Protein AF-A0A2E8WCQ4-F1 (afdb_monomer_lite)

Foldseek 3Di:
DFEEEEAALDPVVQVVCCVPVVVQVYRYHYDPDPPPDDCVVGLYYHYPDDPPDDPVVVVVVCVVSVVDPDD

Secondary structure (DSSP, 8-state):
--EEEEE-S-HHHHHHHHHHGGGGT-EEEEES-GGG--GGG-SEEEES-PSS--HHHHHHHHHHTT-PPP-

Sequence (71 aa):
MAKVLIVDDDVVLRDFLKPSLPRDGYDVCATGTRSHYRRASHDAVLADIERPFTLEKLQRRLKMMGLTQAA

Radius of gyration: 11.43 Å; chains: 1; bounding box: 26×27×28 Å

pLDDT: mean 82.26, std 11.24, range [38.53, 91.62]

Structure (mmCIF, N/CA/C/O backbone):
data_AF-A0A2E8WCQ4-F1
#
_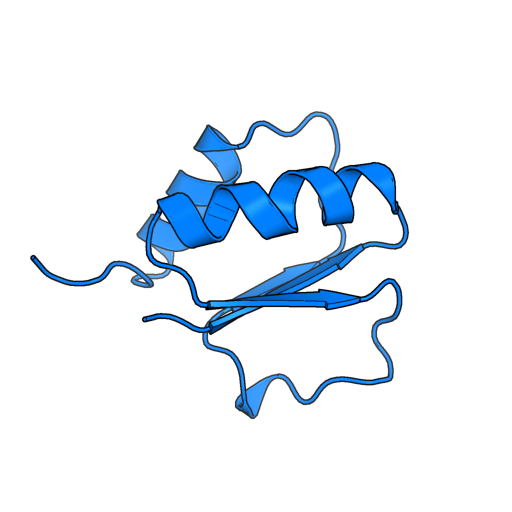entry.id   AF-A0A2E8WCQ4-F1
#
loop_
_atom_site.group_PDB
_atom_site.id
_atom_site.type_symbol
_atom_site.label_atom_id
_atom_site.label_alt_id
_atom_site.label_comp_id
_atom_site.label_asym_id
_atom_site.label_entity_id
_atom_site.label_seq_id
_atom_site.pdbx_PDB_ins_code
_atom_site.Cartn_x
_a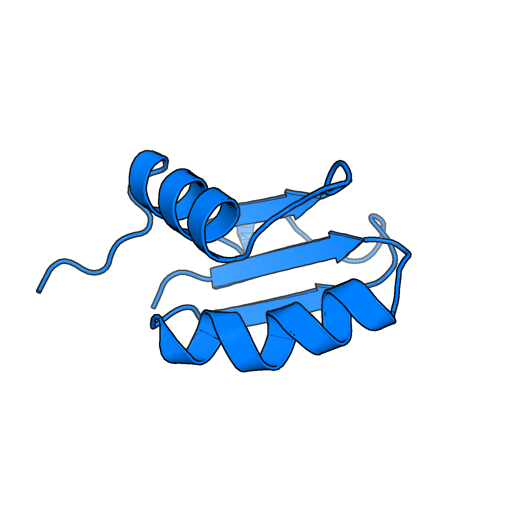tom_site.Cartn_y
_atom_site.Cartn_z
_atom_site.occupancy
_atom_site.B_iso_or_equiv
_atom_site.auth_seq_id
_atom_site.auth_comp_id
_atom_si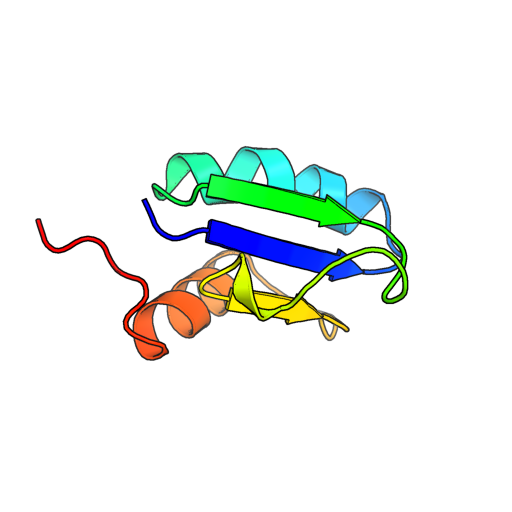te.auth_asym_id
_atom_site.auth_atom_id
_atom_site.pdbx_PDB_model_num
ATOM 1 N N . MET A 1 1 ? -7.816 -1.383 13.163 1.00 76.81 1 MET A N 1
ATOM 2 C CA . MET A 1 1 ? -7.064 -0.920 11.976 1.00 76.81 1 MET A CA 1
ATOM 3 C C . MET A 1 1 ? -7.289 -1.923 10.865 1.00 76.81 1 MET A C 1
ATOM 5 O O . MET A 1 1 ? -7.131 -3.109 11.126 1.00 76.81 1 MET A O 1
ATOM 9 N N . ALA A 1 2 ? -7.721 -1.470 9.687 1.00 86.12 2 ALA A N 1
ATOM 10 C CA . ALA A 1 2 ? -7.935 -2.356 8.546 1.00 86.12 2 ALA A CA 1
ATOM 11 C C . ALA A 1 2 ? -6.584 -2.801 7.967 1.00 86.12 2 ALA A C 1
ATOM 13 O O . ALA A 1 2 ? -5.691 -1.974 7.766 1.00 86.12 2 ALA A O 1
ATOM 14 N N . LYS A 1 3 ? -6.444 -4.099 7.715 1.00 89.56 3 LYS A N 1
ATOM 15 C CA . LYS A 1 3 ? -5.254 -4.741 7.164 1.00 89.56 3 LYS A CA 1
ATOM 16 C C . LYS A 1 3 ? -5.276 -4.662 5.647 1.00 89.56 3 LYS A C 1
ATOM 18 O O . LYS A 1 3 ? -6.127 -5.264 4.993 1.00 89.56 3 LYS A O 1
ATOM 23 N N . VAL A 1 4 ? -4.318 -3.946 5.082 1.00 90.19 4 VAL A N 1
ATOM 24 C CA . VAL A 1 4 ? -4.155 -3.756 3.644 1.00 90.19 4 VAL A CA 1
ATOM 25 C C . VAL A 1 4 ? -2.893 -4.472 3.193 1.00 90.19 4 VAL A C 1
ATOM 27 O O . VAL A 1 4 ? -1.807 -4.258 3.725 1.00 90.19 4 VAL A O 1
ATOM 30 N N . LEU A 1 5 ? -3.032 -5.311 2.176 1.00 90.69 5 LEU A N 1
ATOM 31 C CA . LEU A 1 5 ? -1.905 -5.936 1.507 1.00 90.69 5 LEU A CA 1
ATOM 32 C C . LEU A 1 5 ? -1.6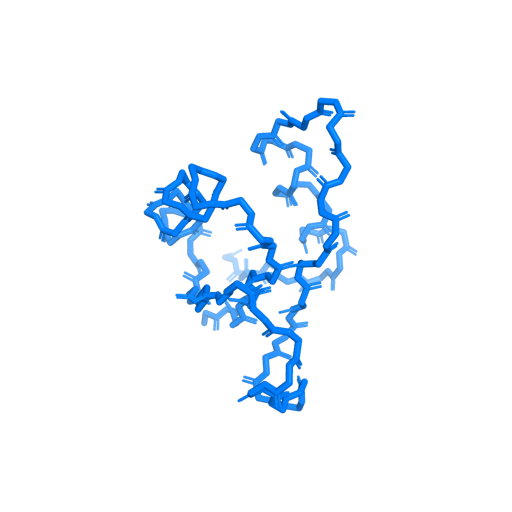49 -5.263 0.160 1.00 90.69 5 LEU A C 1
ATOM 34 O O . LEU A 1 5 ? -2.555 -5.180 -0.662 1.00 90.69 5 LEU A O 1
ATOM 38 N N . ILE A 1 6 ? -0.411 -4.854 -0.091 1.00 90.38 6 ILE A N 1
ATOM 39 C CA . ILE A 1 6 ? 0.054 -4.345 -1.383 1.00 90.38 6 ILE A CA 1
ATOM 40 C C . ILE A 1 6 ? 0.824 -5.447 -2.105 1.00 90.38 6 ILE A C 1
ATOM 42 O O . ILE A 1 6 ? 1.700 -6.088 -1.521 1.00 90.38 6 ILE A O 1
ATOM 46 N N . VAL A 1 7 ? 0.496 -5.657 -3.373 1.00 90.69 7 VAL A N 1
ATOM 47 C CA . VAL A 1 7 ? 1.028 -6.731 -4.210 1.00 90.69 7 VAL A CA 1
ATOM 48 C C . VAL A 1 7 ? 1.357 -6.141 -5.561 1.00 90.69 7 VAL A C 1
ATOM 50 O O . VAL A 1 7 ? 0.509 -6.049 -6.442 1.00 90.69 7 VAL A O 1
ATOM 53 N N . ASP A 1 8 ? 2.589 -5.699 -5.697 1.00 89.06 8 ASP A N 1
ATOM 54 C CA . ASP A 1 8 ? 3.036 -5.000 -6.892 1.00 89.06 8 ASP A CA 1
ATOM 55 C C . ASP A 1 8 ? 4.506 -5.316 -7.081 1.00 89.06 8 ASP A C 1
ATOM 57 O O . ASP A 1 8 ? 5.229 -5.325 -6.090 1.00 89.06 8 ASP A O 1
ATOM 61 N N . ASP A 1 9 ? 4.956 -5.621 -8.291 1.00 89.25 9 ASP A N 1
ATOM 62 C CA . ASP A 1 9 ? 6.351 -5.968 -8.567 1.00 89.25 9 ASP A CA 1
ATOM 63 C C . ASP A 1 9 ? 7.286 -4.758 -8.416 1.00 89.25 9 ASP A C 1
ATOM 65 O O . ASP A 1 9 ? 8.465 -4.917 -8.075 1.00 89.25 9 ASP A O 1
ATOM 69 N N . ASP A 1 10 ? 6.747 -3.543 -8.500 1.00 90.00 10 ASP A N 1
ATOM 70 C CA . ASP A 1 10 ? 7.504 -2.314 -8.337 1.00 90.00 10 ASP A CA 1
ATOM 71 C C . ASP A 1 10 ? 7.863 -2.015 -6.877 1.00 90.00 10 ASP A C 1
ATOM 73 O O . ASP A 1 10 ? 7.028 -1.709 -6.021 1.00 90.00 10 ASP A O 1
ATOM 77 N N . VAL A 1 11 ? 9.165 -2.066 -6.602 1.00 89.62 11 VAL A N 1
ATOM 78 C CA . VAL A 1 11 ? 9.744 -1.767 -5.289 1.00 89.62 11 VAL A CA 1
ATOM 79 C C . VAL A 1 11 ? 9.476 -0.322 -4.867 1.00 89.62 11 VAL A C 1
ATOM 81 O O . VAL A 1 11 ? 9.108 -0.095 -3.718 1.00 89.62 11 VAL A O 1
ATOM 84 N N . VAL A 1 12 ? 9.607 0.642 -5.782 1.00 89.56 12 VAL A N 1
ATOM 85 C CA . VAL A 1 12 ? 9.423 2.075 -5.510 1.00 89.56 12 VAL A CA 1
ATOM 86 C C . VAL A 1 12 ? 7.993 2.342 -5.063 1.00 89.56 12 VAL A C 1
ATOM 88 O O . VAL A 1 12 ? 7.765 3.075 -4.101 1.00 89.56 12 VAL A O 1
ATOM 91 N N . LEU A 1 13 ? 7.020 1.708 -5.720 1.00 88.56 13 LEU A N 1
ATOM 92 C CA . LEU A 1 13 ? 5.620 1.835 -5.338 1.00 88.56 13 LEU A CA 1
ATOM 93 C C . LEU A 1 13 ? 5.354 1.269 -3.943 1.00 88.56 13 LEU A C 1
ATOM 95 O O . LEU A 1 13 ? 4.707 1.914 -3.113 1.00 88.56 13 LEU A O 1
ATOM 99 N N . ARG A 1 14 ? 5.864 0.066 -3.668 1.00 90.56 14 ARG A N 1
ATOM 100 C CA . ARG A 1 14 ? 5.713 -0.560 -2.351 1.00 90.56 14 ARG A CA 1
ATOM 101 C C . ARG A 1 14 ? 6.353 0.289 -1.258 1.00 90.56 14 ARG A C 1
ATOM 103 O O . ARG A 1 14 ? 5.717 0.510 -0.229 1.00 90.56 14 ARG A O 1
ATOM 110 N N . ASP A 1 15 ? 7.554 0.802 -1.492 1.00 91.62 15 ASP A N 1
ATOM 111 C CA . ASP A 1 15 ? 8.286 1.634 -0.536 1.00 91.62 15 ASP A CA 1
ATOM 112 C C . ASP A 1 15 ? 7.642 3.008 -0.341 1.00 91.62 15 ASP A C 1
ATOM 114 O O . ASP A 1 15 ? 7.737 3.578 0.743 1.00 91.62 15 ASP A O 1
ATOM 118 N N . PHE A 1 16 ? 6.920 3.520 -1.340 1.00 90.44 16 PHE A N 1
ATOM 119 C CA . PHE A 1 16 ? 6.102 4.720 -1.196 1.00 90.44 16 PHE A CA 1
ATOM 120 C C . PHE A 1 16 ? 4.844 4.465 -0.350 1.00 90.44 16 PHE A C 1
ATOM 122 O O . PHE A 1 16 ? 4.510 5.252 0.540 1.00 90.44 16 PHE A O 1
ATOM 129 N N . LEU A 1 17 ? 4.133 3.362 -0.594 1.00 90.31 17 LEU A N 1
ATOM 130 C CA . LEU A 1 17 ? 2.843 3.085 0.045 1.00 90.31 17 LEU A CA 1
ATOM 131 C C . LEU A 1 17 ? 2.973 2.531 1.468 1.00 90.31 17 LEU A C 1
ATOM 133 O O . LEU A 1 17 ? 2.163 2.875 2.331 1.00 90.31 17 LEU A O 1
ATOM 137 N N . LYS A 1 18 ? 3.999 1.714 1.728 1.00 91.19 18 LYS A N 1
ATOM 138 C CA . LYS A 1 18 ? 4.261 1.073 3.024 1.00 91.19 18 LYS A CA 1
ATOM 139 C C . LYS A 1 18 ? 4.378 2.060 4.201 1.00 91.19 18 LYS A C 1
ATOM 141 O O . LYS A 1 18 ? 3.819 1.746 5.244 1.00 91.19 18 LYS A O 1
ATOM 146 N N . PRO A 1 19 ? 5.037 3.231 4.088 1.00 91.12 19 PRO A N 1
ATOM 147 C CA . PRO A 1 19 ? 5.045 4.251 5.139 1.00 91.12 19 PRO A CA 1
ATOM 148 C C . PRO A 1 19 ? 3.901 5.273 5.030 1.00 91.12 19 PRO A C 1
ATOM 150 O O . PRO A 1 19 ? 3.635 5.976 6.005 1.00 91.12 19 PRO A O 1
ATOM 153 N N . SER A 1 20 ? 3.242 5.389 3.871 1.00 89.94 20 SER A N 1
ATOM 154 C CA . SER A 1 20 ? 2.175 6.377 3.643 1.00 89.94 20 SER A CA 1
ATOM 155 C C . SER A 1 20 ? 0.839 5.928 4.228 1.00 89.94 20 SER A C 1
ATOM 157 O O . SER A 1 20 ? 0.253 6.638 5.036 1.00 89.94 20 SER A O 1
ATOM 159 N N . LEU A 1 21 ? 0.384 4.722 3.882 1.00 87.88 21 LEU A N 1
ATOM 160 C CA . LEU A 1 21 ? -0.923 4.207 4.298 1.00 87.88 21 LEU A CA 1
ATOM 161 C C . LEU A 1 21 ? -1.071 4.006 5.825 1.00 87.88 21 LEU A C 1
ATOM 163 O O . LEU A 1 21 ? -2.162 4.250 6.340 1.00 87.88 21 LEU A O 1
ATOM 167 N N . PRO A 1 22 ? -0.030 3.650 6.606 1.00 90.50 22 PRO A N 1
ATOM 168 C CA . PRO A 1 22 ? -0.165 3.607 8.062 1.00 90.50 22 PRO A CA 1
ATOM 169 C C . PRO A 1 22 ? -0.466 4.962 8.703 1.00 90.50 22 PRO A C 1
ATOM 171 O O . PRO A 1 22 ? -1.120 5.006 9.744 1.00 90.50 22 PRO A O 1
ATOM 174 N N . ARG A 1 23 ? -0.061 6.075 8.070 1.00 88.06 23 ARG A N 1
ATOM 175 C CA . ARG A 1 23 ? -0.413 7.432 8.531 1.00 88.06 23 ARG A CA 1
ATOM 176 C C . ARG A 1 23 ? -1.913 7.708 8.427 1.00 88.06 23 ARG A C 1
ATOM 178 O O . ARG A 1 23 ? -2.415 8.561 9.148 1.00 88.06 23 ARG A O 1
ATOM 185 N N . ASP A 1 24 ? -2.618 6.946 7.594 1.00 83.56 24 ASP A N 1
ATOM 186 C CA . ASP A 1 24 ? -4.072 7.005 7.432 1.00 83.56 24 ASP A CA 1
ATOM 187 C C . ASP A 1 24 ? -4.813 5.957 8.285 1.00 83.56 24 ASP A C 1
ATOM 189 O O . ASP A 1 24 ? -6.023 5.782 8.141 1.00 83.56 24 ASP A O 1
ATOM 193 N N . GLY A 1 25 ? -4.107 5.239 9.169 1.00 87.69 25 GLY A N 1
ATOM 194 C CA . GLY A 1 25 ? -4.707 4.284 10.109 1.00 87.69 25 GLY A CA 1
ATOM 195 C C . GLY A 1 25 ? -4.873 2.852 9.586 1.00 87.69 25 GLY A C 1
ATOM 196 O O . GLY A 1 25 ? -5.610 2.066 10.198 1.00 87.69 25 GLY A O 1
ATOM 197 N N . TYR A 1 26 ? -4.193 2.499 8.490 1.00 90.25 26 TYR A N 1
ATOM 198 C CA . TYR A 1 26 ? -4.145 1.135 7.953 1.00 90.25 26 TYR A CA 1
ATOM 199 C C . TYR A 1 26 ? -2.963 0.334 8.519 1.00 90.25 26 TYR A C 1
ATOM 201 O O . TYR A 1 26 ? -1.882 0.869 8.745 1.00 90.25 26 TYR A O 1
ATOM 209 N N . ASP A 1 27 ? -3.150 -0.970 8.704 1.00 90.69 27 ASP A N 1
ATOM 210 C CA . ASP A 1 27 ? -2.059 -1.917 8.960 1.00 90.69 27 ASP A CA 1
ATOM 211 C C . ASP A 1 27 ? -1.603 -2.491 7.613 1.00 90.69 27 ASP A C 1
ATOM 213 O O . ASP A 1 27 ? -2.423 -3.030 6.871 1.00 90.69 27 ASP A O 1
ATOM 217 N N . VAL A 1 28 ? -0.335 -2.308 7.238 1.00 90.81 28 VAL A N 1
ATOM 218 C CA . VAL A 1 28 ? 0.105 -2.462 5.844 1.00 90.81 28 VAL A CA 1
ATOM 219 C C . VAL A 1 28 ? 1.184 -3.522 5.706 1.00 90.81 28 VAL A C 1
ATOM 221 O O . VAL A 1 28 ? 2.293 -3.386 6.219 1.00 90.81 28 VAL A O 1
ATOM 224 N N . CYS A 1 29 ? 0.881 -4.539 4.906 1.00 90.50 29 CYS A N 1
ATOM 225 C CA . CYS A 1 29 ? 1.848 -5.510 4.407 1.00 90.50 29 CYS A CA 1
ATOM 226 C C . CYS A 1 29 ? 2.123 -5.241 2.922 1.00 90.50 29 CYS A C 1
ATOM 228 O O . CYS A 1 29 ? 1.220 -4.859 2.183 1.00 90.50 29 CYS A O 1
ATOM 230 N N . ALA A 1 30 ? 3.355 -5.456 2.457 1.00 89.69 30 ALA A N 1
ATOM 231 C CA . ALA A 1 30 ? 3.715 -5.275 1.050 1.00 89.69 30 ALA A CA 1
ATOM 232 C C . ALA A 1 30 ? 4.588 -6.433 0.555 1.00 89.69 30 ALA A C 1
ATOM 234 O O . ALA A 1 30 ? 5.513 -6.852 1.250 1.00 89.69 30 ALA A O 1
ATOM 235 N N . THR A 1 31 ? 4.308 -6.931 -0.647 1.00 89.69 31 THR A N 1
ATOM 236 C CA . THR A 1 31 ? 5.061 -8.007 -1.305 1.00 89.69 31 THR A CA 1
ATOM 237 C C . THR A 1 31 ? 5.143 -7.770 -2.811 1.00 89.69 31 THR A C 1
ATOM 239 O O . THR A 1 31 ? 4.250 -7.165 -3.395 1.00 89.69 31 THR A O 1
ATOM 242 N N . GLY A 1 32 ? 6.215 -8.256 -3.438 1.00 86.88 32 GLY A N 1
ATOM 243 C CA . GLY A 1 32 ? 6.372 -8.244 -4.895 1.00 86.88 32 GLY A CA 1
ATOM 244 C C . GLY A 1 32 ? 5.643 -9.378 -5.616 1.00 86.88 32 GLY A C 1
ATOM 245 O O . GLY A 1 32 ? 5.602 -9.402 -6.839 1.00 86.88 32 GLY A O 1
ATOM 246 N N . THR A 1 33 ? 5.111 -10.357 -4.880 1.00 81.88 33 THR A N 1
ATOM 247 C CA . THR A 1 33 ? 4.622 -11.612 -5.461 1.00 81.88 33 THR A CA 1
ATOM 248 C C . THR A 1 33 ? 3.270 -12.033 -4.896 1.00 81.88 33 THR A C 1
ATOM 250 O O . THR A 1 33 ? 3.005 -11.950 -3.693 1.00 81.88 33 THR A O 1
ATOM 253 N N . ARG A 1 34 ? 2.413 -12.544 -5.791 1.00 71.69 34 ARG A N 1
ATOM 254 C CA . ARG A 1 34 ? 1.041 -12.996 -5.501 1.00 71.69 34 ARG A CA 1
ATOM 255 C C . ARG A 1 34 ? 0.960 -14.302 -4.702 1.00 71.69 34 ARG A C 1
ATOM 257 O O . ARG A 1 34 ? -0.061 -14.604 -4.093 1.00 71.69 34 ARG A O 1
ATOM 264 N N . SER A 1 35 ? 2.034 -15.083 -4.715 1.00 66.62 35 SER A N 1
ATOM 265 C CA . SER A 1 35 ? 2.076 -16.484 -4.287 1.00 66.62 35 SER A CA 1
ATOM 266 C C . SER A 1 35 ? 2.141 -16.705 -2.772 1.00 66.62 35 SER A C 1
ATOM 268 O O . SER A 1 35 ? 1.859 -17.811 -2.322 1.00 66.62 35 SER A O 1
ATOM 270 N N . HIS A 1 36 ? 2.486 -15.691 -1.973 1.00 60.25 36 HIS A N 1
ATOM 271 C CA . HIS A 1 36 ? 2.832 -15.898 -0.557 1.00 60.25 36 HIS A CA 1
ATOM 272 C C . HIS A 1 36 ? 1.771 -15.465 0.459 1.00 60.25 36 HIS A C 1
ATOM 274 O O . HIS A 1 36 ? 2.014 -15.578 1.659 1.00 60.25 36 HIS A O 1
ATOM 280 N N . TYR A 1 37 ? 0.599 -14.987 0.037 1.00 65.94 37 TYR A N 1
ATOM 281 C CA . TYR A 1 37 ? -0.369 -14.424 0.979 1.00 65.94 37 TYR A CA 1
ATOM 282 C C . TYR A 1 37 ? -1.763 -15.029 0.866 1.00 65.94 37 TYR A C 1
ATOM 284 O O . TYR A 1 37 ? -2.316 -15.263 -0.208 1.00 65.94 37 TYR A O 1
ATOM 292 N N . ARG A 1 38 ? -2.377 -15.228 2.031 1.00 66.69 38 ARG A N 1
ATOM 293 C CA . ARG A 1 38 ? -3.762 -15.666 2.142 1.00 66.69 38 ARG A CA 1
ATOM 294 C C . ARG A 1 38 ? -4.650 -14.423 2.222 1.00 66.69 38 ARG A C 1
ATOM 296 O O . ARG A 1 38 ? -4.584 -13.668 3.185 1.00 66.69 38 ARG A O 1
ATOM 303 N N . ARG A 1 39 ? -5.505 -14.209 1.216 1.00 66.06 39 ARG A N 1
ATOM 304 C CA . ARG A 1 39 ? -6.433 -13.058 1.164 1.00 66.06 39 ARG A CA 1
ATOM 305 C C . ARG A 1 39 ? -7.325 -12.952 2.410 1.00 66.06 39 ARG A C 1
ATOM 307 O O . ARG A 1 39 ? -7.645 -11.851 2.817 1.00 66.06 39 ARG A O 1
ATOM 314 N N . ALA A 1 40 ? -7.650 -14.081 3.044 1.00 63.97 40 ALA A N 1
ATOM 315 C CA . ALA A 1 40 ? -8.482 -14.142 4.248 1.00 63.97 40 ALA A CA 1
ATOM 316 C C . ALA A 1 40 ? -7.889 -13.447 5.493 1.00 63.97 40 ALA A C 1
ATOM 318 O O . ALA A 1 40 ? -8.618 -13.245 6.455 1.00 63.97 40 ALA A O 1
ATOM 319 N N . SER A 1 41 ? -6.594 -13.103 5.510 1.00 79.19 41 SER A N 1
ATOM 320 C CA . SER A 1 41 ? -5.974 -12.399 6.645 1.00 79.19 41 SER A CA 1
ATOM 321 C C . SER A 1 41 ? -5.930 -10.874 6.491 1.00 79.19 41 SER A C 1
ATOM 323 O O . SER A 1 41 ? -5.379 -10.207 7.367 1.00 79.19 41 SER A O 1
ATOM 325 N N . HIS A 1 42 ? -6.453 -10.333 5.385 1.00 85.19 42 HIS A N 1
ATOM 326 C CA . HIS A 1 42 ? -6.421 -8.907 5.061 1.00 85.19 42 HIS A CA 1
ATOM 327 C C . HIS A 1 42 ? -7.813 -8.422 4.650 1.00 85.19 42 HIS A C 1
ATOM 329 O O . HIS A 1 42 ? -8.536 -9.127 3.948 1.00 85.19 42 HIS A O 1
ATOM 335 N N . ASP A 1 43 ? -8.159 -7.200 5.037 1.00 87.56 43 ASP A N 1
ATOM 336 C CA . ASP A 1 43 ? -9.435 -6.572 4.693 1.00 87.56 43 ASP A CA 1
ATOM 337 C C . ASP A 1 43 ? -9.426 -6.025 3.252 1.00 87.56 43 ASP A C 1
ATOM 339 O O . ASP A 1 43 ? -10.451 -6.004 2.570 1.00 87.56 43 ASP A O 1
ATOM 343 N N . ALA A 1 44 ? -8.246 -5.647 2.742 1.00 86.81 44 ALA A N 1
ATOM 344 C CA . ALA A 1 44 ? -8.033 -5.297 1.338 1.00 86.81 44 ALA A CA 1
ATOM 345 C C . ALA A 1 44 ? -6.742 -5.878 0.765 1.00 86.81 44 ALA A C 1
ATOM 347 O O . ALA A 1 44 ? -5.729 -6.020 1.446 1.00 86.81 44 ALA A O 1
ATOM 348 N N . VAL A 1 45 ? -6.778 -6.125 -0.546 1.00 88.00 45 VAL A N 1
ATOM 349 C CA . VAL A 1 45 ? -5.594 -6.399 -1.362 1.00 88.00 45 VAL A CA 1
ATOM 350 C C . VAL A 1 45 ? -5.560 -5.381 -2.495 1.00 88.00 45 VAL A C 1
ATOM 352 O O . VAL A 1 45 ? -6.487 -5.319 -3.303 1.00 88.00 45 VAL A O 1
ATOM 355 N N . LEU A 1 46 ? -4.496 -4.593 -2.537 1.00 87.62 46 LEU A N 1
ATOM 356 C CA . LEU A 1 46 ? -4.142 -3.696 -3.623 1.00 87.62 46 LEU A CA 1
ATOM 357 C C . LEU A 1 46 ? -3.133 -4.432 -4.498 1.00 87.62 46 LEU A C 1
ATOM 359 O O . LEU A 1 46 ? -1.998 -4.637 -4.079 1.00 87.62 46 LEU A O 1
ATOM 363 N N . ALA A 1 47 ? -3.566 -4.873 -5.670 1.00 87.69 47 ALA A N 1
ATOM 364 C CA . ALA A 1 47 ? -2.717 -5.570 -6.624 1.00 87.69 47 ALA A CA 1
ATOM 365 C C . ALA A 1 47 ? -2.773 -4.880 -7.982 1.00 87.69 47 ALA A C 1
ATOM 367 O O . ALA A 1 47 ? -3.795 -4.258 -8.287 1.00 87.69 47 ALA A O 1
ATOM 368 N N . ASP A 1 48 ? -1.702 -5.033 -8.762 1.00 81.25 48 ASP A N 1
ATOM 369 C CA . ASP A 1 48 ? -1.608 -4.567 -10.149 1.00 81.25 48 ASP A CA 1
ATOM 370 C C . ASP A 1 48 ? -2.001 -3.079 -10.261 1.00 81.25 48 ASP A C 1
ATOM 372 O O . ASP A 1 48 ? -2.966 -2.708 -10.935 1.00 81.25 48 ASP A O 1
ATOM 376 N N . ILE A 1 49 ? -1.320 -2.214 -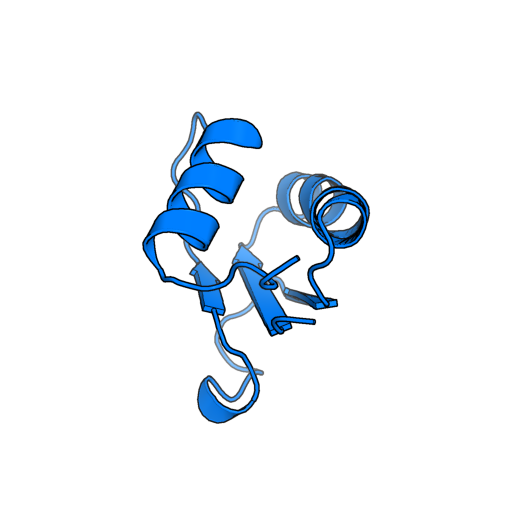9.498 1.00 85.75 49 ILE A N 1
ATOM 377 C CA . ILE A 1 49 ? -1.721 -0.811 -9.362 1.00 85.75 49 ILE A CA 1
ATOM 378 C C . ILE A 1 49 ? -1.416 -0.078 -10.674 1.00 85.75 49 ILE A C 1
ATOM 380 O O . ILE A 1 49 ? -0.274 0.261 -10.986 1.00 85.75 49 ILE A O 1
ATOM 384 N N . GLU A 1 50 ? -2.471 0.196 -11.443 1.00 83.69 50 GLU A N 1
ATOM 385 C CA . GLU A 1 50 ? -2.369 0.915 -12.713 1.00 83.69 50 GLU A CA 1
ATOM 386 C C . GLU A 1 50 ? -1.755 2.311 -12.546 1.00 83.69 50 GLU A C 1
ATOM 388 O O . GLU A 1 50 ? -2.120 3.080 -11.650 1.00 83.69 50 GLU A O 1
ATOM 393 N N . ARG A 1 51 ? -0.852 2.663 -13.469 1.00 83.75 51 ARG A N 1
ATOM 394 C CA . ARG A 1 51 ? -0.184 3.968 -13.519 1.00 83.75 51 ARG A CA 1
ATOM 395 C C . ARG A 1 51 ? -0.788 4.859 -14.612 1.00 83.75 51 ARG A C 1
ATOM 397 O O . ARG A 1 51 ? -1.151 4.341 -15.665 1.00 83.75 51 ARG A O 1
ATOM 404 N N . PRO A 1 52 ? -0.821 6.192 -14.415 1.00 82.44 52 PRO A N 1
ATOM 405 C CA . PRO A 1 52 ? -0.398 6.911 -13.212 1.00 82.44 52 PRO A CA 1
ATOM 406 C C . PRO A 1 52 ? -1.415 6.765 -12.067 1.00 82.44 52 PRO A C 1
ATOM 408 O O . PRO A 1 52 ? -2.628 6.770 -12.284 1.00 82.44 52 PRO A O 1
ATOM 411 N N . PHE A 1 53 ? -0.921 6.678 -10.832 1.00 81.25 53 PHE A N 1
ATOM 412 C CA . PHE A 1 53 ? -1.753 6.659 -9.627 1.00 81.25 53 PHE A CA 1
ATOM 413 C C . PHE A 1 53 ? -1.407 7.846 -8.722 1.00 81.25 53 PHE A C 1
ATOM 415 O O . PHE A 1 53 ? -0.325 8.425 -8.807 1.00 81.25 53 PHE A O 1
ATOM 422 N N . THR A 1 54 ? -2.332 8.188 -7.828 1.00 84.81 54 THR A N 1
ATOM 423 C CA . THR A 1 54 ? -2.092 9.117 -6.720 1.00 84.81 54 THR A CA 1
ATOM 424 C C . THR A 1 54 ? -2.493 8.449 -5.411 1.00 84.81 54 THR A C 1
ATOM 426 O O . THR A 1 54 ? -3.392 7.599 -5.387 1.00 84.81 54 THR A O 1
ATOM 429 N N . LEU A 1 55 ? -1.843 8.839 -4.310 1.00 83.06 55 LEU A N 1
ATOM 430 C CA . LEU A 1 55 ? -2.179 8.333 -2.977 1.00 83.06 55 LEU A CA 1
ATOM 431 C C . LEU A 1 55 ? -3.649 8.618 -2.627 1.00 83.06 55 LEU A C 1
ATOM 433 O O . LEU A 1 55 ? -4.348 7.737 -2.137 1.00 83.06 55 LEU A O 1
ATOM 437 N N . GLU A 1 56 ? -4.148 9.803 -2.979 1.00 85.88 56 GLU A N 1
ATOM 438 C CA . GLU A 1 56 ? -5.538 10.206 -2.746 1.00 85.88 56 GLU A CA 1
ATOM 439 C C . GLU A 1 56 ? -6.547 9.282 -3.450 1.00 85.88 56 GLU A C 1
ATOM 441 O O . GLU A 1 56 ? -7.532 8.847 -2.848 1.00 85.88 56 GLU A O 1
ATOM 446 N N . LYS A 1 57 ? -6.290 8.910 -4.715 1.00 85.25 57 LYS A N 1
ATOM 447 C CA . LYS A 1 57 ? -7.155 7.985 -5.468 1.00 85.25 57 LYS A CA 1
ATOM 448 C C . LYS A 1 57 ? -7.212 6.614 -4.792 1.00 85.25 57 LYS A C 1
ATOM 450 O O . LYS A 1 57 ? -8.280 6.001 -4.723 1.00 85.25 57 LYS A O 1
ATOM 455 N N . LEU A 1 58 ? -6.078 6.151 -4.267 1.00 83.00 58 LEU A N 1
ATOM 456 C CA . LEU A 1 58 ? -5.969 4.879 -3.557 1.00 83.00 58 LEU A CA 1
ATOM 457 C C . LEU A 1 58 ? -6.719 4.915 -2.219 1.00 83.00 58 LEU A C 1
ATOM 459 O O . LEU A 1 58 ? -7.547 4.044 -1.953 1.00 83.00 58 LEU A O 1
ATOM 463 N N . GLN A 1 59 ? -6.509 5.964 -1.423 1.00 84.06 59 GLN A N 1
ATOM 464 C CA . GLN A 1 59 ? -7.221 6.194 -0.166 1.00 84.06 59 GLN A CA 1
ATOM 465 C C . GLN A 1 59 ? -8.734 6.264 -0.389 1.00 84.06 59 GLN A C 1
ATOM 467 O O . GLN A 1 59 ? -9.496 5.625 0.332 1.00 84.06 59 GLN A O 1
ATOM 472 N N . ARG A 1 60 ? -9.194 6.995 -1.412 1.00 84.81 60 ARG A N 1
ATOM 473 C CA . ARG A 1 60 ? -10.620 7.082 -1.752 1.00 84.81 60 ARG A CA 1
ATOM 474 C C . ARG A 1 60 ? -11.201 5.712 -2.094 1.00 84.81 60 ARG A C 1
ATOM 476 O O . ARG A 1 60 ? -12.317 5.410 -1.679 1.00 84.81 60 ARG A O 1
ATOM 483 N N . ARG A 1 61 ? -10.451 4.869 -2.809 1.00 84.31 61 ARG A N 1
ATOM 484 C CA . ARG A 1 61 ? -10.871 3.497 -3.129 1.00 84.31 61 ARG A CA 1
ATOM 485 C C . ARG A 1 61 ? -10.996 2.636 -1.874 1.00 84.31 61 ARG A C 1
ATOM 487 O O . ARG A 1 61 ? -12.017 1.977 -1.717 1.00 84.31 61 ARG A O 1
ATOM 494 N N . LEU A 1 62 ? -10.024 2.704 -0.962 1.00 83.62 62 LEU A N 1
ATOM 495 C CA . LEU A 1 62 ? -10.092 2.014 0.333 1.00 83.62 62 LEU A CA 1
ATOM 496 C C . LEU A 1 62 ? -11.301 2.485 1.160 1.00 83.62 62 LEU A C 1
ATOM 498 O O . LEU A 1 62 ? -12.036 1.662 1.701 1.00 83.62 62 LEU A O 1
ATOM 502 N N . LYS A 1 63 ? -11.584 3.794 1.172 1.00 82.31 63 LYS A N 1
ATOM 503 C CA . LYS A 1 63 ? -12.769 4.358 1.840 1.00 82.31 63 LYS A CA 1
ATOM 504 C C . LYS A 1 63 ? -14.083 3.847 1.241 1.00 82.31 63 LYS A C 1
ATOM 506 O O . LYS A 1 63 ? -14.972 3.452 1.985 1.00 82.31 63 LYS A O 1
ATOM 511 N N . MET A 1 64 ? -14.202 3.802 -0.089 1.00 82.06 64 MET A N 1
ATOM 512 C CA . MET A 1 64 ? -15.396 3.268 -0.769 1.00 82.06 64 MET A CA 1
ATOM 513 C C . MET A 1 64 ? -15.628 1.777 -0.492 1.00 82.06 64 MET A C 1
ATOM 515 O O . MET A 1 64 ? -16.762 1.319 -0.554 1.00 82.06 64 MET A O 1
ATOM 519 N N . MET A 1 65 ? -14.575 1.026 -0.163 1.00 79.88 65 MET A N 1
ATOM 520 C CA . MET A 1 65 ? -14.676 -0.378 0.248 1.00 79.88 65 MET A CA 1
ATOM 521 C C . MET A 1 65 ? -15.142 -0.551 1.704 1.00 79.88 65 MET A C 1
ATOM 523 O O . MET A 1 65 ? -15.198 -1.677 2.186 1.00 79.88 65 MET A O 1
ATOM 527 N N . GLY A 1 66 ? -15.466 0.538 2.412 1.00 75.94 66 GLY A N 1
ATOM 528 C CA . GLY A 1 66 ? -15.898 0.497 3.810 1.00 75.94 66 GLY A CA 1
ATOM 529 C C . GLY A 1 66 ? -14.758 0.241 4.797 1.00 75.94 66 GLY A C 1
ATOM 530 O O . GLY A 1 66 ? -15.012 -0.080 5.951 1.00 75.94 66 GLY A O 1
ATOM 531 N N . LEU A 1 67 ? -13.500 0.392 4.366 1.00 72.00 67 LEU A N 1
ATOM 532 C CA . LEU A 1 67 ? -12.307 0.120 5.181 1.00 72.00 67 LEU A CA 1
ATOM 533 C C . LEU A 1 67 ? -11.890 1.306 6.060 1.00 72.00 67 LEU A C 1
ATOM 535 O O . LEU A 1 67 ? -10.748 1.395 6.506 1.00 72.00 67 LEU A O 1
ATOM 539 N N . THR A 1 68 ? -12.808 2.234 6.312 1.00 62.09 68 THR A N 1
ATOM 540 C CA . THR A 1 68 ? -12.613 3.335 7.255 1.00 62.09 68 THR A CA 1
ATOM 541 C C . THR A 1 68 ? -12.761 2.845 8.688 1.00 62.09 68 THR A C 1
ATOM 543 O O . THR A 1 68 ? -13.732 2.160 9.004 1.00 62.09 68 THR A O 1
ATOM 546 N N . GLN A 1 69 ? -11.870 3.275 9.589 1.00 52.00 69 GLN A N 1
ATOM 547 C CA . GLN A 1 69 ? -12.271 3.371 10.990 1.00 52.00 69 GLN A CA 1
ATOM 548 C C . GLN A 1 69 ? -13.396 4.401 11.085 1.00 52.00 69 GLN A C 1
ATOM 550 O O . GLN A 1 69 ? -13.249 5.527 10.608 1.00 52.00 69 GLN A O 1
ATOM 555 N N . ALA A 1 70 ? -14.510 3.988 11.684 1.00 41.34 70 ALA A N 1
ATOM 556 C CA . ALA A 1 70 ? -15.398 4.917 12.353 1.00 41.34 70 ALA A CA 1
ATOM 557 C C . ALA A 1 70 ? -14.564 5.669 13.401 1.00 41.34 70 ALA A C 1
ATOM 559 O O . ALA A 1 70 ? -13.953 5.038 14.267 1.00 41.34 70 ALA A O 1
ATOM 560 N N . ALA A 1 71 ? -14.497 6.988 13.261 1.00 38.53 71 ALA A N 1
ATOM 561 C CA . ALA A 1 71 ? -14.303 7.892 14.382 1.00 38.53 71 ALA A CA 1
ATOM 562 C C . ALA A 1 71 ? -15.670 8.505 14.684 1.00 38.53 71 ALA A C 1
ATOM 564 O O . ALA A 1 71 ? -16.374 8.831 13.697 1.00 38.53 71 ALA A O 1
#

=== Feature glossary ===
Key to the feature types in this record:

— What the protein is —

Primary structure: the covalent order of the twenty standard amino acids along the backbone. Two proteins with the same sequence will (almost always) fold to the same structure; two with 30% identity often share a fold but not the details.

Database cross-references. InterPro integrates a dozen domain/family signature databases into unified entries with residue-range hits. GO terms attach function/process/location labels with evidence codes. CATH codes position the fold in a four-level structural taxonomy. Organism is the NCBI-taxonomy species name.

— Where its atoms are —

The mmCIF block holds the 3D Cartesian coordinates of each backbone atom (N, Cα, C, O) in ångströms. mmCIF is the PDB's canonical archive format — a tagged-loop text representation of the atomic model.

Six rendered views show the 3D structure from the faces of a cube — i.e. along ±x, ±y, ±z. Rendering representation is drawn randomly per protein from cartoon (secondary-structure ribbons), sticks (backbone bonds), or molecular surface; coloring is either N→C rainbow (blue at the N-terminus through red at the C-terminus) or one color per chain.

— Local backbone conformation —

DSSP 8-state secondary structure assigns each residue one of H (α-helix), G (3₁₀-helix), I (π-helix), E (extended β-strand), B (isolated β-bridge), T (hydrogen-bonded turn), S (bend), or '-' (coil). The assignment is computed from backbone hydrogen-bond geometry via the Kabsch–Sander algorithm.

P-SEA three-state annotation labels each residue as helix, strand, or coil based purely on the geometry of the Cα trace. It serves as a fallback when the full backbone (and thus DSSP) is unavailable.

The φ/ψ torsion pair specifies the back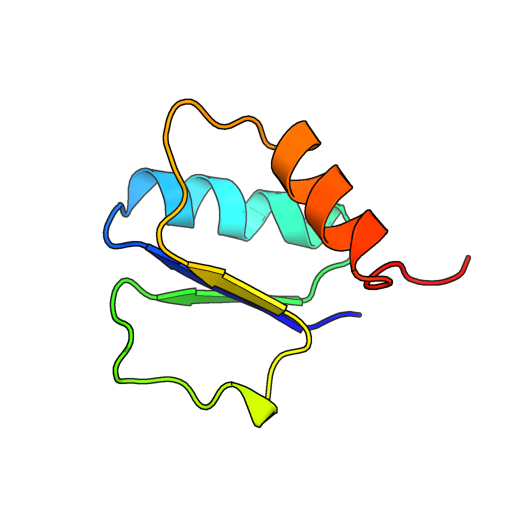bone conformation at each residue. φ rotates about the N–Cα bond, ψ about the Cα–C bond. Steric clashes forbid most of the (φ, ψ) plane — the allowed regions (α-helix basin, β-sheet basin, left-handed helix) are the Ramachandran-allowed regions.

— Global shape and packing —

The geometric summary reports three shape descriptors. Rg (radius of gyration) measures how spread out the Cα atoms are about their centre of mass; compact globular proteins have small Rg, elongated or unfolded ones large. Cα contacts (<8 Å, |i−j|>4) count long-range residue pairs in spatial proximity — high for tightly packed folds, near zero for rods or random coil. The bounding-box extents give the protein's footprint along x, y, z in Å.

Accessible surface area quantifies burial. A residue with SASA near zero is packed into the hydrophobic core; one with SASA >100 Å² sits on the surface. Computed here via the Shrake–Rupley numerical algorithm with a 1.4 Å probe.

Plot images: a contact map (which residues are close in 3D, as an N×N binary image), a Ramachandran scatter (backbone torsion angles, revealing secondary-structure composition at a glance), and — for AlphaFold structures — a PAE heatmap (pairwise prediction confidence).

— Structural neighborhood —

The Foldseek 3Di string encodes local tertiary geometry as a 20-letter alphabet — one character per residue — derived from the relative positions of nearby Cα atoms. Unlike the amino-acid sequence, 3Di is a direct function of the 3D structure, so two proteins with the same fold have similar 3Di strings even at low sequence identity.

Nearest PDB neighbors are the top structural matches found by Foldseek when searching this structure against the entire Protein Data Bank. Each hit reports a TM-score (0 to 1; >0.5 almost always implies the same fold) and an E-value. These are *structural* homologs — they may share no detectable sequence similarity.

— Confidence and disorder —

For AlphaFold models, the B-factor field carries pLDDT — the model's own estimate of local accuracy on a 0–100 scale. Regions with pLDDT<50 should be treated as essentially unmodeled; they often correspond to intrinsically disordered segments.

B-factor (Debye–Waller factor) reflects atomic displacement in the crystal lattice. It is an experimental observable (units Å²), not a prediction; low values mean the atom is pinned down, high values mean it moves or is heterogeneous across the crystal.

Predicted aligned error is AlphaFold's pairwise confidence. Unlike pLDDT (per-residue), PAE is per-residue-pair and captures whether two parts of the structure are correctly placed relative to each other. Units are ångströms of expected positional error.